Protein AF-A0A258GEA5-F1 (afdb_monomer_lite)

Radius of gyration: 23.04 Å; chains: 1; bounding box: 38×64×55 Å

Foldseek 3Di:
DVVCVVVVHQLLVVVVVCCVVVNLLPAEDDQCPPNDPPDDSVVSVVSLVSSCPPPDPVSSCNHHDDSCCVVVVPPDDPDPPPPPPPPDPDDDDDDDD

Secondary structure (DSSP, 8-state):
-HHHHHTT--HHHHHHHHHHHH-GGG------TTT--SS-HHHHHHHHHHHTTTS-HHHHHIIIIIHHHHHH-TTPPPP-------S-----PPPP-

Sequence (97 aa):
MERLVKAGVRAADLVRRMVDTFGEDRLVWGSDVGQSMLWSYPEKVEMAIAASELLTETETRKFLHDNAQRIYRFGGAPANRSSTTVPGQARQRPPAG

pLDDT: mean 84.3, std 16.79, range [46.28, 98.62]

Structure (mmCIF, N/CA/C/O backbone):
data_AF-A0A258GEA5-F1
#
_entry.id   AF-A0A258GEA5-F1
#
loop_
_atom_site.group_PDB
_atom_site.id
_atom_site.type_symbol
_atom_site.label_atom_id
_atom_site.label_alt_id
_atom_site.label_comp_id
_atom_site.label_asym_id
_atom_site.label_entity_id
_atom_site.label_seq_id
_atom_site.pdbx_PDB_ins_code
_atom_site.Cartn_x
_atom_site.Cartn_y
_atom_site.Cartn_z
_atom_site.occupancy
_atom_site.B_iso_or_equiv
_atom_site.auth_seq_id
_atom_site.auth_comp_id
_atom_site.auth_asym_id
_atom_site.auth_atom_id
_atom_site.pdbx_PDB_model_num
ATOM 1 N N . MET A 1 1 ? 3.001 -6.416 -8.823 1.00 78.31 1 MET A N 1
ATOM 2 C CA . MET A 1 1 ? 2.976 -5.253 -9.737 1.00 78.31 1 MET A CA 1
ATOM 3 C C . MET A 1 1 ? 3.122 -5.626 -11.208 1.00 78.31 1 MET A C 1
ATOM 5 O O . MET A 1 1 ? 2.253 -5.244 -11.973 1.00 78.31 1 MET A O 1
ATOM 9 N N . GLU A 1 2 ? 4.119 -6.418 -11.620 1.00 79.56 2 GLU A N 1
ATOM 10 C CA . GLU A 1 2 ? 4.333 -6.779 -13.043 1.00 79.56 2 GLU A CA 1
ATOM 11 C C . GLU A 1 2 ? 3.096 -7.323 -13.762 1.00 79.56 2 GLU A C 1
ATOM 13 O O . GLU A 1 2 ? 2.751 -6.852 -14.842 1.00 79.56 2 GLU A O 1
ATOM 18 N N . ARG A 1 3 ? 2.372 -8.259 -13.140 1.00 83.06 3 ARG A N 1
ATOM 19 C CA . ARG A 1 3 ? 1.136 -8.802 -13.723 1.00 83.06 3 ARG A CA 1
ATOM 20 C C . ARG A 1 3 ? 0.036 -7.750 -13.896 1.00 83.06 3 ARG A C 1
ATOM 22 O O . ARG A 1 3 ? -0.719 -7.842 -14.852 1.00 83.06 3 ARG A O 1
ATOM 29 N N . LEU A 1 4 ? -0.041 -6.763 -13.003 1.00 82.88 4 LEU A N 1
ATOM 30 C CA . LEU A 1 4 ? -1.043 -5.694 -13.075 1.00 82.88 4 LEU A CA 1
ATOM 31 C C . LEU A 1 4 ? -0.724 -4.735 -14.216 1.00 82.88 4 LEU A C 1
ATOM 33 O O . LEU A 1 4 ? -1.601 -4.446 -15.020 1.00 82.88 4 LEU A O 1
ATOM 37 N N . VAL A 1 5 ? 0.550 -4.349 -14.344 1.00 81.00 5 VAL A N 1
ATOM 38 C CA . VAL A 1 5 ? 1.034 -3.530 -15.464 1.00 81.00 5 VAL A CA 1
ATOM 39 C C . VAL A 1 5 ? 0.749 -4.229 -16.794 1.00 81.00 5 VAL A C 1
ATOM 41 O O . VAL A 1 5 ? 0.145 -3.630 -17.676 1.00 81.00 5 VAL A O 1
ATOM 44 N N . LYS A 1 6 ? 1.093 -5.521 -16.920 1.00 83.44 6 LYS A N 1
ATOM 45 C CA . LYS A 1 6 ? 0.807 -6.311 -18.133 1.00 83.44 6 LYS A CA 1
ATOM 46 C C . LYS A 1 6 ? -0.689 -6.423 -18.443 1.00 83.44 6 LYS A C 1
ATOM 48 O O . LYS A 1 6 ? -1.053 -6.498 -19.609 1.00 83.44 6 LYS A O 1
ATOM 53 N N . ALA A 1 7 ? -1.541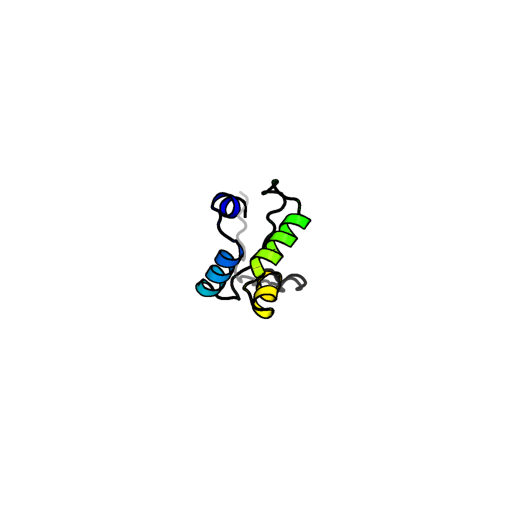 -6.445 -17.421 1.00 87.31 7 ALA A N 1
ATOM 54 C CA . ALA A 1 7 ? -2.992 -6.518 -17.573 1.00 87.31 7 ALA A CA 1
ATOM 55 C C . ALA A 1 7 ? -3.663 -5.145 -17.769 1.00 87.31 7 ALA A C 1
ATOM 57 O O . ALA A 1 7 ? -4.880 -5.096 -17.922 1.00 87.31 7 ALA A O 1
ATOM 58 N N . GLY A 1 8 ? -2.913 -4.035 -17.722 1.00 88.06 8 GLY A N 1
ATOM 59 C CA . GLY A 1 8 ? -3.485 -2.685 -17.757 1.00 88.06 8 GLY A CA 1
ATOM 60 C C . GLY A 1 8 ? -4.351 -2.351 -16.536 1.00 88.06 8 GLY A C 1
ATOM 61 O O . GLY A 1 8 ? -5.195 -1.464 -16.600 1.00 88.06 8 GLY A O 1
ATOM 62 N N . VAL A 1 9 ? -4.165 -3.068 -15.424 1.00 92.19 9 VAL A N 1
ATOM 63 C CA . VAL A 1 9 ? -4.919 -2.867 -14.183 1.00 92.19 9 VAL A CA 1
ATOM 64 C C . VAL A 1 9 ? -4.153 -1.905 -13.287 1.00 92.19 9 VAL A C 1
ATOM 66 O O . VAL A 1 9 ? -2.985 -2.139 -12.963 1.00 92.19 9 VAL A O 1
ATOM 69 N N . ARG A 1 10 ? -4.814 -0.835 -12.837 1.00 94.69 10 ARG A N 1
ATOM 70 C CA . ARG A 1 10 ? -4.228 0.089 -11.862 1.00 94.69 10 ARG A CA 1
ATOM 71 C C . ARG A 1 10 ? -4.094 -0.604 -10.514 1.00 94.69 10 ARG A C 1
ATOM 73 O O . ARG A 1 10 ? -5.035 -1.210 -10.004 1.00 94.69 10 ARG A O 1
ATOM 80 N N . ALA A 1 11 ? -2.920 -0.480 -9.908 1.00 95.88 11 ALA A N 1
ATOM 81 C CA . ALA A 1 11 ? -2.678 -1.054 -8.590 1.00 95.88 11 ALA A CA 1
ATOM 82 C C . ALA A 1 11 ? -3.556 -0.419 -7.506 1.00 95.88 11 ALA A C 1
ATOM 84 O O . ALA A 1 11 ? -4.003 -1.133 -6.615 1.00 95.88 11 ALA A O 1
ATOM 85 N N . ALA A 1 12 ? -3.852 0.877 -7.627 1.00 97.19 12 ALA A N 1
ATOM 86 C CA . ALA A 1 12 ? -4.730 1.590 -6.708 1.00 97.19 12 ALA A CA 1
ATOM 87 C C . ALA A 1 12 ? -6.134 0.977 -6.626 1.00 97.19 12 ALA A C 1
ATOM 89 O O . ALA A 1 12 ? -6.638 0.735 -5.530 1.00 97.19 12 ALA A O 1
ATOM 90 N N . ASP A 1 13 ? -6.724 0.636 -7.775 1.00 97.62 13 ASP A N 1
ATOM 91 C CA . ASP A 1 13 ? -8.050 0.013 -7.835 1.00 97.62 13 ASP A CA 1
ATOM 92 C C . ASP A 1 13 ? -8.043 -1.364 -7.147 1.00 97.62 13 ASP A C 1
ATOM 94 O O . ASP A 1 13 ? -8.965 -1.713 -6.405 1.00 97.62 13 ASP A O 1
ATOM 98 N N . LEU A 1 14 ? -6.965 -2.137 -7.329 1.00 96.81 14 LEU A N 1
ATOM 99 C CA . LEU A 1 14 ? -6.804 -3.423 -6.652 1.00 96.81 14 LEU A CA 1
ATOM 100 C C . LEU A 1 14 ? -6.638 -3.255 -5.138 1.00 96.81 14 LEU A C 1
ATOM 102 O O . LEU A 1 14 ? -7.295 -3.962 -4.377 1.00 96.81 14 LEU A O 1
ATOM 106 N N . VAL A 1 15 ? -5.766 -2.349 -4.692 1.00 97.94 15 VAL A N 1
ATOM 107 C CA . VAL A 1 15 ? -5.508 -2.123 -3.263 1.00 97.94 15 VAL A CA 1
ATOM 108 C C . VAL A 1 15 ? -6.777 -1.642 -2.563 1.00 97.94 15 VAL A C 1
ATOM 110 O O . VAL A 1 15 ? -7.132 -2.204 -1.527 1.00 97.94 15 VAL A O 1
ATOM 113 N N . ARG A 1 16 ? -7.521 -0.701 -3.159 1.00 98.31 16 ARG A N 1
ATOM 114 C CA . ARG A 1 16 ? -8.833 -0.267 -2.657 1.00 98.31 16 ARG A CA 1
ATOM 115 C C . ARG A 1 16 ? -9.779 -1.453 -2.488 1.00 98.31 16 ARG A C 1
ATOM 117 O O . ARG A 1 16 ? -10.285 -1.690 -1.393 1.00 98.31 16 ARG A O 1
ATOM 124 N N . ARG A 1 17 ? -9.929 -2.273 -3.535 1.00 98.12 17 ARG A N 1
ATOM 125 C CA . ARG A 1 17 ? -10.768 -3.479 -3.492 1.00 98.12 17 ARG A CA 1
ATOM 126 C C . ARG A 1 17 ? -10.323 -4.459 -2.406 1.00 98.12 17 ARG A C 1
ATOM 128 O O . ARG A 1 17 ? -11.172 -5.094 -1.778 1.00 98.12 17 ARG A O 1
ATOM 135 N N . MET A 1 18 ? -9.019 -4.618 -2.188 1.00 98.25 18 MET A N 1
ATOM 136 C CA . MET A 1 18 ? -8.488 -5.484 -1.136 1.00 98.25 18 MET A CA 1
ATOM 137 C C . MET A 1 18 ? -8.831 -4.950 0.255 1.00 98.25 18 MET A C 1
ATOM 139 O O . MET A 1 18 ? -9.266 -5.739 1.091 1.00 98.25 18 MET A O 1
ATOM 143 N N . VAL A 1 19 ? -8.703 -3.643 0.496 1.00 98.31 19 VAL A N 1
ATOM 144 C CA . VAL A 1 19 ? -9.121 -3.042 1.771 1.00 98.31 19 VAL A CA 1
ATOM 145 C C . VAL A 1 19 ? -10.619 -3.244 1.995 1.00 98.31 19 VAL A C 1
ATOM 147 O O . VAL A 1 19 ? -11.007 -3.710 3.062 1.00 98.31 19 VAL A O 1
ATOM 150 N N . ASP A 1 20 ? -11.449 -3.033 0.974 1.00 98.38 20 ASP A N 1
ATOM 151 C CA . ASP A 1 20 ? -12.904 -3.222 1.080 1.00 98.38 20 ASP A CA 1
ATOM 152 C C . ASP A 1 20 ? -13.299 -4.693 1.318 1.00 98.38 20 ASP A C 1
ATOM 154 O O . ASP A 1 20 ? -14.375 -4.983 1.834 1.00 98.38 20 ASP A O 1
ATOM 158 N N . THR A 1 21 ? -12.443 -5.644 0.928 1.00 98.38 21 THR A N 1
ATOM 159 C CA . THR A 1 21 ? -12.700 -7.087 1.091 1.00 98.38 21 THR A CA 1
ATOM 160 C C . THR A 1 21 ? -12.204 -7.623 2.426 1.00 98.38 21 THR A C 1
ATOM 162 O O . THR A 1 21 ? -12.902 -8.384 3.093 1.00 98.38 21 THR A O 1
ATOM 165 N N . PHE A 1 22 ? -10.961 -7.302 2.777 1.00 98.12 22 PHE A N 1
ATOM 166 C CA . PHE A 1 22 ? -10.260 -7.905 3.910 1.00 98.12 22 PHE A CA 1
ATOM 167 C C . PHE A 1 22 ? -10.291 -7.021 5.159 1.00 98.12 22 PHE A C 1
ATOM 169 O O . PHE A 1 22 ? -10.055 -7.515 6.263 1.00 98.12 22 PHE A O 1
ATOM 176 N N . GLY A 1 23 ? -10.597 -5.736 4.996 1.00 98.00 23 GLY A N 1
ATOM 177 C CA . GLY A 1 23 ? -10.467 -4.716 6.023 1.00 98.00 23 GLY A CA 1
ATOM 178 C C . GLY A 1 23 ? -9.055 -4.135 6.086 1.00 98.00 23 GLY A C 1
ATOM 179 O O . GLY A 1 23 ? -8.052 -4.818 5.860 1.00 98.00 23 GLY A O 1
ATOM 180 N N . GLU A 1 24 ? -8.981 -2.858 6.448 1.00 98.06 24 GLU A N 1
ATOM 181 C CA . GLU A 1 24 ? -7.748 -2.062 6.521 1.00 98.06 24 GLU A CA 1
ATOM 182 C C . GLU A 1 24 ? -6.682 -2.624 7.472 1.00 98.06 24 GLU A C 1
ATOM 184 O O . GLU A 1 24 ? -5.492 -2.409 7.263 1.00 98.06 24 GLU A O 1
ATOM 189 N N . ASP A 1 25 ? -7.070 -3.412 8.477 1.00 98.25 25 ASP A N 1
ATOM 190 C CA . ASP A 1 25 ? -6.156 -4.005 9.463 1.00 98.25 25 ASP A CA 1
ATOM 191 C C . ASP A 1 25 ? -5.463 -5.295 8.981 1.00 98.25 25 ASP A C 1
ATOM 193 O O . ASP A 1 25 ? -4.782 -5.976 9.757 1.00 98.25 25 ASP A O 1
ATOM 197 N N . ARG A 1 26 ? -5.671 -5.703 7.724 1.00 97.75 26 ARG A N 1
ATOM 198 C CA . ARG A 1 26 ? -5.193 -7.003 7.214 1.00 97.75 26 ARG A CA 1
ATOM 199 C C . ARG A 1 26 ? -4.248 -6.916 6.028 1.00 97.75 26 ARG A C 1
ATOM 201 O O . ARG A 1 26 ? -3.812 -7.954 5.535 1.00 97.75 26 ARG A O 1
ATOM 208 N N . LEU A 1 27 ? -3.920 -5.712 5.573 1.00 97.94 27 LEU A N 1
ATOM 209 C CA . LEU A 1 27 ? -3.012 -5.515 4.451 1.00 97.94 27 LEU A CA 1
ATOM 210 C C . LEU A 1 27 ? -1.655 -5.016 4.942 1.00 97.94 27 LEU A C 1
ATOM 212 O O . LEU A 1 27 ? -1.575 -4.150 5.811 1.00 97.94 27 LEU A O 1
ATOM 216 N N . VAL A 1 28 ? -0.593 -5.550 4.343 1.00 97.69 28 VAL A N 1
ATOM 217 C CA . VAL A 1 28 ? 0.791 -5.119 4.550 1.00 97.69 28 VAL A CA 1
ATOM 218 C C . VAL A 1 28 ? 1.465 -5.040 3.190 1.00 97.69 28 VAL A C 1
ATOM 220 O O . VAL A 1 28 ? 1.383 -5.987 2.404 1.00 97.69 28 VAL A O 1
ATOM 223 N N . TRP A 1 29 ? 2.142 -3.930 2.912 1.00 96.75 29 TRP A N 1
ATOM 224 C CA . TRP A 1 29 ? 3.025 -3.844 1.759 1.00 96.75 29 TRP A CA 1
ATOM 225 C C . TRP A 1 29 ? 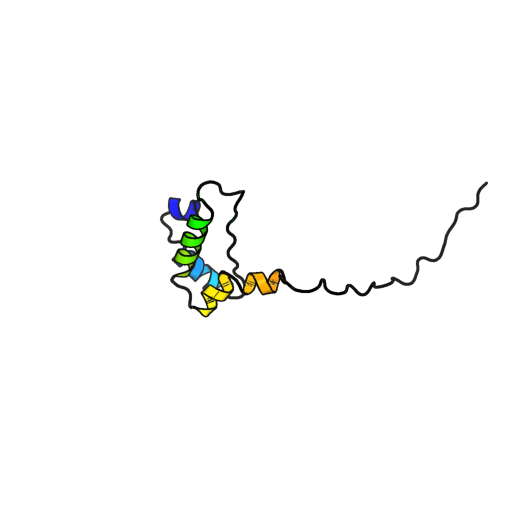4.368 -4.533 2.033 1.00 96.75 29 TRP A C 1
ATOM 227 O O . TRP A 1 29 ? 4.963 -4.383 3.099 1.00 96.75 29 TRP A O 1
ATOM 237 N N . GLY A 1 30 ? 4.867 -5.266 1.039 1.00 93.38 30 GLY A N 1
ATOM 238 C CA . GLY A 1 30 ? 6.206 -5.842 1.034 1.00 93.38 30 GLY A CA 1
ATOM 239 C C . GLY A 1 30 ? 6.859 -5.621 -0.324 1.00 93.38 30 GLY A C 1
ATOM 240 O O . GLY A 1 30 ? 6.239 -5.846 -1.362 1.00 93.38 30 GLY A O 1
ATOM 241 N N . SER A 1 31 ? 8.116 -5.180 -0.318 1.00 89.44 31 SER A N 1
ATOM 242 C CA . SER A 1 31 ? 8.846 -4.812 -1.536 1.00 89.44 31 SER A CA 1
ATOM 243 C C . SER A 1 31 ? 9.307 -6.005 -2.373 1.00 89.44 31 SER A C 1
ATOM 245 O O . SER A 1 31 ? 9.649 -5.830 -3.542 1.00 89.44 31 SER A O 1
ATOM 247 N N . ASP A 1 32 ? 9.365 -7.202 -1.783 1.00 85.25 32 ASP A N 1
ATOM 248 C CA . ASP A 1 32 ? 9.836 -8.418 -2.455 1.00 85.25 32 ASP A CA 1
ATOM 249 C C . ASP A 1 32 ? 11.223 -8.227 -3.128 1.00 85.25 32 ASP A C 1
ATOM 251 O O . ASP A 1 32 ? 11.522 -8.722 -4.219 1.00 85.25 32 ASP A O 1
ATOM 255 N N . VAL A 1 33 ? 12.086 -7.409 -2.511 1.00 80.25 33 VAL A N 1
ATOM 256 C CA . VAL A 1 33 ? 13.474 -7.209 -2.957 1.00 80.25 33 VAL A CA 1
ATOM 257 C C . VAL A 1 33 ? 14.240 -8.526 -2.856 1.00 80.25 33 VAL A C 1
ATOM 259 O O . VAL A 1 33 ? 14.154 -9.226 -1.852 1.00 80.25 33 VAL A O 1
ATOM 262 N N . GLY A 1 34 ? 14.999 -8.853 -3.904 1.00 74.62 34 GLY A N 1
ATOM 263 C CA . GLY A 1 34 ? 15.750 -10.107 -4.013 1.00 74.62 34 GLY A CA 1
ATOM 264 C C . GLY A 1 34 ? 14.977 -11.257 -4.667 1.00 74.62 34 GLY A C 1
ATOM 265 O O . GLY A 1 34 ? 15.579 -12.286 -4.961 1.00 74.62 34 GLY A O 1
ATOM 266 N N . GLN A 1 35 ? 13.677 -11.094 -4.934 1.00 74.25 35 GLN A N 1
ATOM 267 C CA . GLN A 1 35 ? 12.873 -12.034 -5.731 1.00 74.25 35 GLN A CA 1
ATOM 268 C C . GLN A 1 35 ? 12.350 -11.379 -7.013 1.00 74.25 35 GLN A C 1
ATOM 270 O O . GLN A 1 35 ? 12.451 -11.962 -8.091 1.00 74.25 35 GLN A O 1
ATOM 275 N N . SER A 1 36 ? 11.880 -10.131 -6.939 1.00 70.62 36 SER A N 1
ATOM 276 C CA . SER A 1 36 ? 11.541 -9.338 -8.125 1.00 70.62 36 SER A CA 1
ATOM 277 C C . SER A 1 36 ? 12.676 -8.374 -8.485 1.00 70.62 36 SER A C 1
ATOM 279 O O . SER A 1 36 ? 12.948 -7.419 -7.755 1.00 70.62 36 SER A O 1
ATOM 281 N N . MET A 1 37 ? 13.324 -8.629 -9.628 1.00 75.31 37 MET A N 1
ATOM 282 C CA . MET A 1 37 ? 14.514 -7.904 -10.112 1.00 75.31 37 MET A CA 1
ATOM 283 C C . MET A 1 37 ? 14.204 -6.846 -11.185 1.00 75.31 37 MET A C 1
ATOM 285 O O . MET A 1 37 ? 15.117 -6.206 -11.691 1.00 75.31 37 MET A O 1
ATOM 289 N N . LEU A 1 38 ? 12.928 -6.673 -11.553 1.00 81.69 38 LEU A N 1
ATOM 290 C CA . LEU A 1 38 ? 12.522 -5.771 -12.638 1.00 81.69 38 LEU A CA 1
ATOM 291 C C . LEU A 1 38 ? 12.615 -4.283 -12.262 1.00 81.69 38 LEU A C 1
ATOM 293 O O . LEU A 1 38 ? 12.800 -3.451 -13.141 1.00 81.69 38 LEU A O 1
ATOM 297 N N . TRP A 1 39 ? 12.496 -3.964 -10.972 1.00 86.12 39 TRP A N 1
ATOM 298 C CA . TRP A 1 39 ? 12.557 -2.598 -10.450 1.00 86.12 39 TRP A CA 1
ATOM 299 C C . TRP A 1 39 ? 13.488 -2.521 -9.249 1.00 86.12 39 TRP A C 1
ATOM 301 O O . TRP A 1 39 ? 13.531 -3.439 -8.420 1.00 86.12 39 TRP A O 1
ATOM 311 N N . SER A 1 40 ? 14.187 -1.398 -9.134 1.00 90.88 40 SER A N 1
ATOM 312 C CA . SER A 1 40 ? 14.964 -1.025 -7.959 1.00 90.88 40 SER A CA 1
ATOM 313 C C . SER A 1 40 ? 14.060 -0.800 -6.743 1.00 90.88 40 SER A C 1
ATOM 315 O O . SER A 1 40 ? 12.851 -0.596 -6.856 1.00 90.88 40 SER A O 1
ATOM 317 N N . TYR A 1 41 ? 14.637 -0.837 -5.541 1.00 91.06 41 TYR A N 1
ATOM 318 C CA . TYR A 1 41 ? 13.860 -0.596 -4.325 1.00 91.06 41 TYR A CA 1
ATOM 319 C C . TYR A 1 41 ? 13.173 0.786 -4.295 1.00 91.06 41 TYR A C 1
ATOM 321 O O . TYR A 1 41 ? 11.983 0.808 -3.982 1.00 91.06 41 TYR A O 1
ATOM 329 N N . PRO A 1 42 ? 13.834 1.908 -4.659 1.00 94.19 42 PRO A N 1
ATOM 330 C CA . PRO A 1 42 ? 13.171 3.212 -4.731 1.00 94.19 42 PRO A CA 1
ATOM 331 C C . PRO A 1 42 ? 11.952 3.224 -5.661 1.00 94.19 42 PRO A C 1
ATOM 333 O O . PRO A 1 42 ? 10.881 3.656 -5.246 1.00 94.19 42 PRO A O 1
ATOM 336 N N . GLU A 1 43 ? 12.065 2.649 -6.861 1.00 93.25 43 GLU A N 1
ATOM 337 C CA . GLU A 1 43 ? 10.935 2.547 -7.798 1.00 93.25 43 GLU A CA 1
ATOM 338 C C . GLU A 1 43 ? 9.777 1.743 -7.191 1.00 93.25 43 GLU A C 1
ATOM 340 O O . GLU A 1 43 ? 8.613 2.121 -7.303 1.00 93.25 43 GLU A O 1
ATOM 345 N N . LYS A 1 44 ? 10.072 0.652 -6.472 1.00 93.25 44 LYS A N 1
ATOM 346 C CA . LYS A 1 44 ? 9.028 -0.122 -5.783 1.00 93.25 44 LYS A CA 1
ATOM 347 C C . LYS A 1 44 ? 8.337 0.673 -4.678 1.00 93.25 44 LYS A C 1
ATOM 349 O O . LYS A 1 44 ? 7.142 0.468 -4.470 1.00 93.25 44 LYS A O 1
ATOM 354 N N . VAL A 1 45 ? 9.061 1.542 -3.970 1.00 95.31 45 VAL A N 1
ATOM 355 C CA . VAL A 1 45 ? 8.480 2.436 -2.957 1.00 95.31 45 VAL A CA 1
ATOM 356 C C . VAL A 1 45 ? 7.536 3.436 -3.619 1.00 95.31 45 VAL A C 1
ATOM 358 O O . VAL A 1 45 ? 6.401 3.578 -3.173 1.00 95.31 45 VAL A O 1
ATOM 361 N N . GLU A 1 46 ? 7.944 4.061 -4.723 1.00 95.69 46 GLU A N 1
ATOM 362 C CA . GLU A 1 46 ? 7.079 4.971 -5.486 1.00 95.69 46 GLU A CA 1
ATOM 363 C C . GLU A 1 46 ? 5.814 4.262 -5.987 1.00 95.69 46 GLU A C 1
ATOM 365 O O . GLU A 1 46 ? 4.703 4.768 -5.831 1.00 95.69 46 GLU A O 1
ATOM 370 N N . MET A 1 47 ? 5.955 3.039 -6.505 1.00 94.69 47 MET A N 1
ATOM 371 C CA . MET A 1 47 ? 4.822 2.215 -6.932 1.00 94.69 47 MET A CA 1
ATOM 372 C C . MET A 1 47 ? 3.885 1.856 -5.771 1.00 94.69 47 MET A C 1
ATOM 374 O O . MET A 1 47 ? 2.676 1.758 -5.977 1.00 94.69 47 MET A O 1
ATOM 378 N N . ALA A 1 48 ? 4.418 1.646 -4.565 1.00 96.31 48 ALA A N 1
ATOM 379 C CA . ALA A 1 48 ? 3.624 1.375 -3.370 1.00 96.31 48 ALA A CA 1
ATOM 380 C C . ALA A 1 48 ? 2.804 2.597 -2.946 1.00 96.31 48 ALA A C 1
ATOM 382 O O . ALA A 1 48 ? 1.617 2.459 -2.659 1.00 96.31 48 ALA A O 1
ATOM 383 N N . ILE A 1 49 ? 3.428 3.779 -2.967 1.00 97.44 49 ILE A N 1
ATOM 384 C CA . ILE A 1 49 ? 2.777 5.060 -2.666 1.00 97.44 49 ILE A CA 1
ATOM 385 C C . ILE A 1 49 ? 1.677 5.347 -3.694 1.00 97.44 49 ILE A C 1
ATOM 387 O O . ILE A 1 49 ? 0.553 5.679 -3.325 1.00 97.44 49 ILE A O 1
ATOM 391 N N . ALA A 1 50 ? 1.959 5.152 -4.984 1.00 97.12 50 ALA A N 1
ATOM 392 C CA . ALA A 1 50 ? 0.956 5.309 -6.036 1.00 97.12 50 ALA A CA 1
ATOM 393 C C . ALA A 1 50 ? -0.208 4.314 -5.873 1.00 97.12 50 ALA A C 1
ATOM 395 O O . ALA A 1 50 ? -1.369 4.659 -6.075 1.00 97.12 50 ALA A O 1
ATOM 396 N N . ALA A 1 51 ? 0.074 3.077 -5.453 1.00 97.62 51 ALA A N 1
ATOM 397 C CA . ALA A 1 51 ? -0.960 2.078 -5.200 1.00 97.62 51 ALA A CA 1
ATOM 398 C C . ALA A 1 51 ? -1.856 2.407 -3.989 1.00 97.62 51 ALA A C 1
ATOM 400 O O . ALA A 1 51 ? -2.927 1.820 -3.869 1.00 97.62 51 ALA A O 1
ATOM 401 N N . SER A 1 52 ? -1.461 3.328 -3.103 1.00 98.19 52 SER A N 1
ATOM 402 C CA . SER A 1 52 ? -2.289 3.770 -1.975 1.00 98.19 52 SER A CA 1
ATOM 403 C C . SER A 1 52 ? -3.098 5.043 -2.247 1.00 98.19 52 SER A C 1
ATOM 405 O O . SER A 1 52 ? -3.767 5.515 -1.339 1.00 98.19 52 SER A O 1
ATOM 407 N N . GLU A 1 53 ? -3.094 5.603 -3.462 1.00 98.06 53 GLU A N 1
ATOM 408 C CA . GLU A 1 53 ? -3.725 6.911 -3.746 1.00 98.06 53 GLU A CA 1
ATOM 409 C C . GLU A 1 53 ? -5.241 6.984 -3.454 1.00 98.06 53 GLU A C 1
ATOM 411 O O . GLU A 1 53 ? -5.773 8.067 -3.229 1.00 98.06 53 GLU A O 1
ATOM 416 N N . LEU A 1 54 ? -5.942 5.842 -3.452 1.00 98.44 54 LEU A N 1
ATOM 417 C CA . LEU A 1 54 ? -7.381 5.742 -3.150 1.00 98.44 54 LEU A CA 1
ATOM 418 C C . LEU A 1 54 ? -7.676 5.370 -1.686 1.00 98.44 54 LEU A C 1
ATOM 420 O O . LEU A 1 54 ? -8.831 5.132 -1.317 1.00 98.44 54 LEU A O 1
ATOM 424 N N . LEU A 1 55 ? -6.640 5.246 -0.861 1.00 98.50 55 LEU A N 1
ATOM 425 C CA . LEU A 1 55 ? -6.771 4.996 0.565 1.00 98.50 55 LEU A CA 1
ATOM 426 C C . LEU A 1 55 ? -6.831 6.323 1.324 1.00 98.50 55 LEU A C 1
ATOM 428 O O . LEU A 1 55 ? -6.219 7.318 0.941 1.00 98.50 55 LEU A O 1
ATOM 432 N N . THR A 1 56 ? -7.539 6.329 2.447 1.00 98.62 56 THR A N 1
ATOM 433 C CA . THR A 1 56 ? -7.426 7.408 3.431 1.00 98.62 56 THR A CA 1
ATOM 434 C C . THR A 1 56 ? -6.017 7.444 4.030 1.00 98.62 56 THR A C 1
ATOM 436 O O . THR A 1 56 ? -5.235 6.494 3.918 1.00 98.62 56 THR A O 1
ATOM 439 N N . GLU A 1 57 ? -5.682 8.529 4.727 1.00 98.38 57 GLU A N 1
ATOM 440 C CA . GLU A 1 57 ? -4.392 8.641 5.413 1.00 98.38 57 GLU A CA 1
ATOM 441 C C . GLU A 1 57 ? -4.200 7.527 6.461 1.00 98.38 57 GLU A C 1
ATOM 443 O O . GLU A 1 57 ? -3.120 6.941 6.572 1.00 98.38 57 GLU A O 1
ATOM 448 N N . THR A 1 58 ? -5.262 7.186 7.198 1.00 98.50 58 THR A N 1
ATOM 449 C CA . THR A 1 58 ? -5.249 6.106 8.194 1.00 98.50 58 THR A CA 1
ATOM 450 C C . THR A 1 58 ? -5.018 4.745 7.544 1.00 98.50 58 THR A C 1
ATOM 452 O O . THR A 1 58 ? -4.144 3.998 7.984 1.00 98.50 58 THR A O 1
ATOM 455 N N . GLU A 1 59 ? -5.749 4.429 6.476 1.00 98.62 59 GLU A N 1
ATOM 456 C CA . GLU A 1 59 ? -5.581 3.176 5.731 1.00 98.62 59 GLU A CA 1
ATOM 457 C C . GLU A 1 59 ? -4.179 3.066 5.119 1.00 98.62 59 GLU A C 1
ATOM 459 O O . GLU A 1 59 ? -3.545 2.015 5.208 1.00 98.62 59 GLU A O 1
ATOM 464 N N . THR A 1 60 ? -3.658 4.163 4.561 1.00 98.62 60 THR A N 1
ATOM 465 C CA . THR A 1 60 ? -2.303 4.226 3.993 1.00 98.62 60 THR A CA 1
ATOM 466 C C . THR A 1 60 ? -1.248 3.924 5.053 1.00 98.62 60 THR A C 1
ATOM 468 O O . THR A 1 60 ? -0.371 3.085 4.840 1.00 98.62 60 THR A O 1
ATOM 471 N N . ARG A 1 61 ? -1.354 4.550 6.231 1.00 98.38 61 ARG A N 1
ATOM 472 C CA . ARG A 1 61 ? -0.436 4.323 7.356 1.00 98.38 61 ARG A CA 1
ATOM 473 C C . ARG A 1 61 ? -0.474 2.875 7.843 1.00 98.38 61 ARG A C 1
ATOM 475 O O . ARG A 1 61 ? 0.576 2.273 8.073 1.00 98.38 61 ARG A O 1
ATOM 482 N N . LYS A 1 62 ? -1.670 2.285 7.930 1.00 98.50 62 LYS A N 1
ATOM 483 C CA . LYS A 1 62 ? -1.849 0.870 8.280 1.00 98.50 62 LYS A CA 1
ATOM 484 C C . LYS A 1 62 ? -1.212 -0.062 7.255 1.00 98.50 62 LYS A C 1
ATOM 486 O O . LYS A 1 62 ? -0.464 -0.960 7.641 1.00 98.50 62 LYS A O 1
ATOM 491 N N . PHE A 1 63 ? -1.473 0.176 5.971 1.00 98.44 63 PHE A N 1
ATOM 492 C CA . PHE A 1 63 ? -0.974 -0.632 4.861 1.00 98.44 63 PHE A CA 1
ATOM 493 C C . PHE A 1 63 ? 0.555 -0.595 4.732 1.00 98.44 63 PHE A C 1
ATOM 495 O O . PHE A 1 63 ? 1.183 -1.639 4.533 1.00 98.44 63 PHE A O 1
ATOM 502 N N . LEU A 1 64 ? 1.156 0.589 4.863 1.00 97.81 64 LEU A N 1
ATOM 503 C CA . LEU A 1 64 ? 2.595 0.790 4.674 1.00 97.81 64 LEU A CA 1
ATOM 504 C C . LEU A 1 64 ? 3.421 0.557 5.947 1.00 97.81 64 LEU A C 1
ATOM 506 O O . LEU A 1 64 ? 4.635 0.386 5.846 1.00 97.81 64 LEU A O 1
ATOM 510 N N . HIS A 1 65 ? 2.803 0.549 7.134 1.00 97.00 65 HIS A N 1
ATOM 511 C CA . HIS A 1 65 ? 3.544 0.465 8.394 1.00 97.00 65 HIS A CA 1
ATOM 512 C C . HIS A 1 65 ? 2.800 -0.256 9.532 1.00 97.00 65 HIS A C 1
ATOM 514 O O . HIS A 1 65 ? 3.250 -1.320 9.968 1.00 97.00 65 HIS A O 1
ATOM 520 N N . ASP A 1 66 ? 1.691 0.293 10.046 1.00 97.69 66 ASP A N 1
ATOM 521 C CA . ASP A 1 66 ? 1.196 -0.076 11.389 1.00 97.69 66 ASP A CA 1
ATOM 522 C C . ASP A 1 66 ? 0.791 -1.553 11.492 1.00 97.69 66 ASP A C 1
ATOM 524 O O . ASP A 1 66 ? 1.027 -2.204 12.513 1.00 97.69 66 ASP A O 1
ATOM 528 N N . ASN A 1 67 ? 0.236 -2.127 10.420 1.00 97.88 67 ASN A N 1
ATOM 529 C CA . ASN A 1 67 ? -0.109 -3.546 10.405 1.00 97.88 67 ASN A CA 1
ATOM 530 C C . ASN A 1 67 ? 1.133 -4.436 10.496 1.00 97.88 67 ASN A C 1
ATOM 532 O O . ASN A 1 67 ? 1.130 -5.407 11.253 1.00 97.88 67 ASN A O 1
ATOM 536 N N . ALA A 1 68 ? 2.206 -4.098 9.778 1.00 96.44 68 ALA A N 1
ATOM 537 C CA . ALA A 1 68 ? 3.463 -4.836 9.849 1.00 96.44 68 ALA A CA 1
ATOM 538 C C . ALA A 1 68 ? 4.075 -4.732 11.250 1.00 96.44 68 ALA A C 1
ATOM 540 O O . ALA A 1 68 ? 4.464 -5.746 11.830 1.00 96.44 68 ALA A O 1
ATOM 541 N N . GLN A 1 69 ? 4.100 -3.527 11.826 1.00 95.31 69 GLN A N 1
ATOM 542 C CA . GLN A 1 69 ? 4.595 -3.299 13.183 1.00 95.31 69 GLN A CA 1
ATOM 543 C C . GLN A 1 69 ? 3.819 -4.132 14.213 1.00 95.31 69 GLN A C 1
ATOM 545 O O . GLN A 1 69 ? 4.434 -4.816 15.033 1.00 95.31 69 GLN A O 1
ATOM 550 N N . ARG A 1 70 ? 2.486 -4.157 14.127 1.00 94.50 70 ARG A N 1
ATOM 551 C CA . ARG A 1 70 ? 1.624 -4.941 15.022 1.00 94.50 70 ARG A CA 1
ATOM 552 C C . ARG A 1 70 ? 1.823 -6.452 14.872 1.00 94.50 70 ARG A C 1
ATOM 554 O O . ARG A 1 70 ? 1.840 -7.163 15.877 1.00 94.50 70 ARG A O 1
ATOM 561 N N . ILE A 1 71 ? 1.944 -6.948 13.638 1.00 94.06 71 ILE A N 1
ATOM 562 C CA . ILE A 1 71 ? 2.067 -8.385 13.335 1.00 94.06 71 ILE A CA 1
ATOM 563 C C . ILE A 1 71 ? 3.455 -8.906 13.712 1.00 94.06 71 ILE A C 1
ATOM 565 O O . ILE A 1 71 ? 3.567 -9.911 14.414 1.00 94.06 71 ILE A O 1
ATOM 569 N N . TYR A 1 72 ? 4.508 -8.219 13.272 1.00 92.81 72 TYR A N 1
ATOM 570 C CA . TYR A 1 72 ? 5.890 -8.669 13.446 1.00 92.81 72 TYR A CA 1
ATOM 571 C C . TYR A 1 72 ? 6.521 -8.206 14.759 1.00 92.81 72 TYR A C 1
ATOM 573 O O . TYR A 1 72 ? 7.567 -8.722 15.143 1.00 92.81 72 TYR A O 1
ATOM 581 N N . ARG A 1 73 ? 5.878 -7.271 15.472 1.00 89.38 73 ARG A N 1
ATOM 582 C CA . ARG A 1 73 ? 6.328 -6.742 16.770 1.00 89.38 73 ARG A CA 1
ATOM 583 C C . ARG A 1 73 ? 7.761 -6.207 16.721 1.00 89.38 73 ARG A C 1
ATOM 585 O O . ARG A 1 73 ? 8.560 -6.461 17.624 1.00 89.38 73 ARG A O 1
ATOM 592 N N . PHE A 1 74 ? 8.089 -5.463 15.665 1.00 77.62 74 PHE A N 1
ATOM 593 C CA . PHE A 1 74 ? 9.391 -4.809 15.550 1.00 77.62 74 PHE A CA 1
ATOM 594 C C . PHE A 1 74 ? 9.651 -3.921 16.779 1.00 77.62 74 PHE A C 1
ATOM 596 O O . PHE A 1 74 ? 8.809 -3.103 17.147 1.00 77.62 74 PHE A O 1
ATOM 603 N N . GLY A 1 75 ? 10.803 -4.112 17.430 1.00 67.25 75 GLY A N 1
ATOM 604 C CA . GLY A 1 75 ? 11.214 -3.329 18.603 1.00 67.25 75 GLY A CA 1
ATOM 605 C C . GLY A 1 75 ? 10.656 -3.795 19.956 1.00 67.25 75 GLY A C 1
ATOM 606 O O . GLY A 1 75 ? 10.950 -3.168 20.969 1.00 67.25 75 GLY A O 1
ATOM 607 N N . GLY A 1 76 ? 9.887 -4.888 20.013 1.00 63.16 76 GLY A N 1
ATOM 608 C CA . GLY A 1 76 ? 9.495 -5.509 21.281 1.00 63.16 76 GLY A CA 1
ATOM 609 C C . GLY A 1 76 ? 10.594 -6.415 21.842 1.00 63.16 76 GLY A C 1
ATOM 610 O O . GLY A 1 76 ? 11.194 -7.191 21.098 1.00 63.16 76 GLY A O 1
ATOM 611 N N . ALA A 1 77 ? 10.835 -6.369 23.158 1.00 60.75 77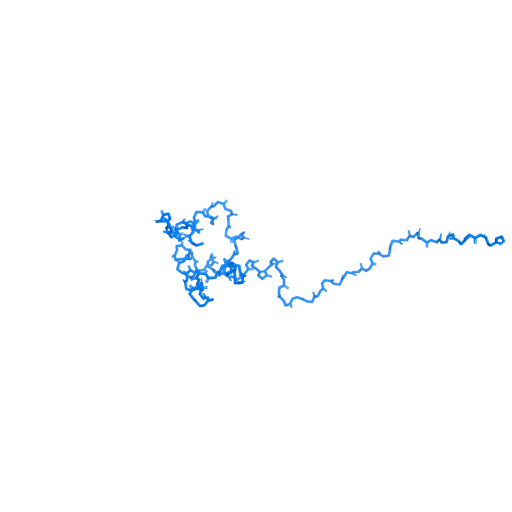 ALA A N 1
ATOM 612 C CA . ALA A 1 77 ? 11.619 -7.406 23.830 1.00 60.75 77 ALA A CA 1
ATOM 613 C C . ALA A 1 77 ? 10.992 -8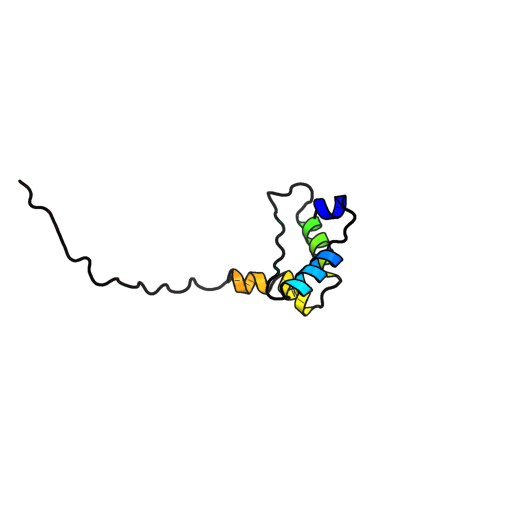.783 23.527 1.00 60.75 77 ALA A C 1
ATOM 615 O O . ALA A 1 77 ? 9.757 -8.882 23.500 1.00 60.75 77 ALA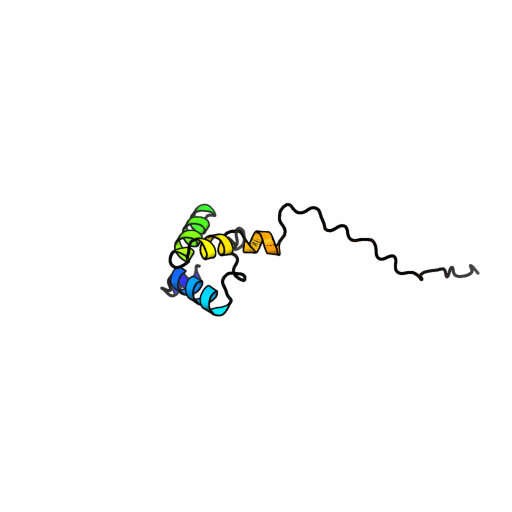 A O 1
ATOM 616 N N . PRO A 1 78 ? 11.790 -9.844 23.283 1.00 62.03 78 PRO A N 1
ATOM 617 C CA . PRO A 1 78 ? 11.234 -11.174 23.086 1.00 62.03 78 PRO A CA 1
ATOM 618 C C . PRO A 1 78 ? 10.320 -11.478 24.268 1.00 62.03 78 PRO A C 1
ATOM 620 O O . PRO A 1 78 ? 10.719 -11.294 25.419 1.00 62.03 78 PRO A O 1
ATOM 623 N N . ALA A 1 79 ? 9.079 -11.885 23.979 1.00 63.31 79 ALA A N 1
ATOM 624 C CA . ALA A 1 79 ? 8.143 -12.286 25.018 1.00 63.31 79 ALA A CA 1
ATOM 625 C C . ALA A 1 79 ? 8.879 -13.281 25.916 1.00 63.31 79 ALA A C 1
ATOM 627 O O . ALA A 1 79 ? 9.356 -14.303 25.412 1.00 63.31 79 ALA A O 1
ATOM 628 N N . ASN A 1 80 ? 9.038 -12.934 27.198 1.00 61.94 80 ASN A N 1
ATOM 629 C CA . ASN A 1 80 ? 9.661 -13.800 28.183 1.00 61.94 80 ASN A CA 1
ATOM 630 C C . ASN A 1 80 ? 8.839 -15.086 28.181 1.00 61.94 80 ASN A C 1
ATOM 632 O O . ASN A 1 80 ? 7.732 -15.128 28.717 1.00 61.94 80 ASN A O 1
ATOM 636 N N . ARG A 1 81 ? 9.318 -16.099 27.454 1.00 62.47 81 ARG A N 1
ATOM 637 C CA . ARG A 1 81 ? 8.712 -17.418 27.453 1.00 62.47 81 ARG A CA 1
ATOM 638 C C . ARG A 1 81 ? 9.061 -17.970 28.815 1.00 62.47 81 ARG A C 1
ATOM 640 O O . ARG A 1 81 ? 10.116 -18.576 28.966 1.00 62.47 81 ARG A O 1
ATOM 647 N N . SER A 1 82 ? 8.206 -17.693 29.799 1.00 55.06 82 SER A N 1
ATOM 648 C CA . SER A 1 82 ? 8.204 -18.396 31.071 1.00 55.06 82 SER A CA 1
ATOM 649 C C . SER A 1 82 ? 8.322 -19.864 30.712 1.00 55.06 82 SER A C 1
ATOM 651 O O . SER A 1 82 ? 7.443 -20.411 30.044 1.00 55.06 82 SER A O 1
ATOM 653 N N . SER A 1 83 ? 9.463 -20.454 31.043 1.00 53.88 83 SER A N 1
ATOM 654 C CA . SER A 1 83 ? 9.714 -21.869 30.880 1.00 53.88 83 SER A CA 1
ATOM 655 C C . SER A 1 83 ? 8.581 -22.589 31.591 1.00 53.88 83 SER A C 1
ATOM 657 O O . SER A 1 83 ? 8.534 -22.661 32.817 1.00 53.88 83 SER A O 1
ATOM 659 N N . THR A 1 84 ? 7.618 -23.091 30.821 1.00 53.69 84 THR A N 1
ATOM 660 C CA . THR A 1 84 ? 6.705 -24.108 31.309 1.00 53.69 84 THR A CA 1
ATOM 661 C C . THR A 1 84 ? 7.572 -25.333 31.541 1.00 53.69 84 THR A C 1
ATOM 663 O O . THR A 1 84 ? 7.795 -26.142 30.644 1.00 53.69 84 THR A O 1
ATOM 666 N N . THR A 1 85 ? 8.145 -25.420 32.739 1.00 51.78 85 THR A N 1
ATOM 667 C CA . THR A 1 85 ? 8.665 -26.663 33.283 1.00 51.78 85 THR A CA 1
ATOM 668 C C . THR A 1 85 ? 7.508 -27.644 33.232 1.00 51.78 85 THR A C 1
ATOM 670 O O . THR A 1 85 ? 6.560 -27.525 34.004 1.00 51.78 85 THR A O 1
ATOM 673 N N . VAL A 1 86 ? 7.558 -28.580 32.287 1.00 56.53 86 VAL A N 1
ATOM 674 C CA . VAL A 1 86 ? 6.711 -29.769 32.315 1.00 56.53 86 VAL A CA 1
ATOM 675 C C . VAL A 1 86 ? 7.165 -30.567 33.541 1.00 56.53 86 VAL A C 1
ATOM 677 O O . VAL A 1 86 ? 8.308 -31.034 33.558 1.00 56.53 86 VAL A O 1
ATOM 680 N N . PRO A 1 87 ? 6.351 -30.709 34.601 1.00 46.28 87 PRO A N 1
ATOM 681 C CA . PRO A 1 87 ? 6.726 -31.539 35.733 1.00 46.28 87 PRO A CA 1
ATOM 682 C C . PRO A 1 87 ? 6.570 -32.998 35.295 1.00 46.28 87 PRO A C 1
ATOM 684 O O . PRO A 1 87 ? 5.457 -33.421 34.995 1.00 46.28 87 PRO A O 1
ATOM 687 N N . GLY A 1 88 ? 7.663 -33.769 35.245 1.00 51.84 88 GLY A N 1
ATOM 688 C CA . GLY A 1 88 ? 7.542 -35.230 35.134 1.00 51.84 88 GLY A CA 1
ATOM 689 C C . GLY A 1 88 ? 8.519 -36.003 34.250 1.00 51.84 88 GLY A C 1
ATOM 690 O O . GLY A 1 88 ? 8.139 -37.064 33.772 1.00 51.84 88 GLY A O 1
ATOM 691 N N . GLN A 1 89 ? 9.770 -35.575 34.053 1.00 50.16 89 GLN A N 1
ATOM 692 C CA . GLN A 1 89 ? 10.812 -36.510 33.588 1.00 50.16 89 GLN A CA 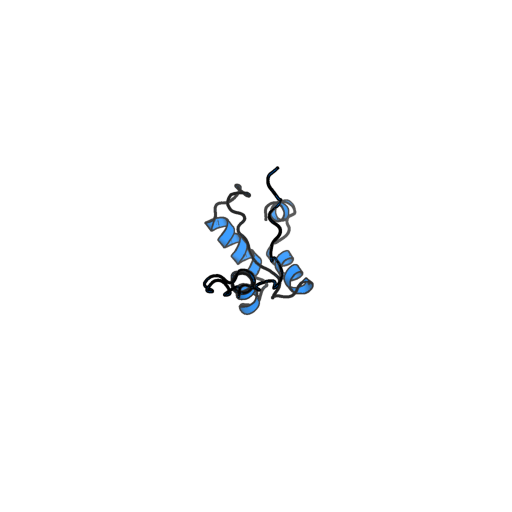1
ATOM 693 C C . GLN A 1 89 ? 11.830 -36.793 34.691 1.00 50.16 89 GLN A C 1
ATOM 695 O O . GLN A 1 89 ? 12.985 -36.377 34.655 1.00 50.16 89 GLN A O 1
ATOM 700 N N . ALA A 1 90 ? 11.370 -37.531 35.701 1.00 50.19 90 ALA A N 1
ATOM 701 C CA . ALA A 1 90 ? 12.250 -38.239 36.612 1.00 50.19 90 ALA A CA 1
ATOM 702 C C . ALA A 1 90 ? 12.559 -39.630 36.034 1.00 50.19 90 ALA A C 1
ATOM 704 O O . ALA A 1 90 ? 11.680 -40.477 35.956 1.00 50.19 90 ALA A O 1
ATOM 705 N N . ARG A 1 91 ? 13.842 -39.820 35.693 1.00 57.12 91 ARG A N 1
ATOM 706 C CA . ARG A 1 91 ? 14.644 -41.058 35.768 1.00 57.12 91 ARG A CA 1
ATOM 707 C C . ARG A 1 91 ? 14.086 -42.316 35.092 1.00 57.12 91 ARG A C 1
ATOM 709 O O . ARG A 1 91 ? 13.202 -42.941 35.653 1.00 57.12 91 ARG A O 1
ATOM 716 N N . GLN A 1 92 ? 14.812 -42.829 34.093 1.00 47.06 92 GLN A N 1
ATOM 717 C CA . GLN A 1 92 ? 15.295 -44.221 34.121 1.00 47.06 92 GLN A CA 1
ATOM 718 C C . GLN A 1 92 ? 16.698 -44.299 33.500 1.00 47.06 92 GLN A C 1
ATOM 720 O O . GLN A 1 92 ? 16.920 -43.904 32.360 1.00 47.06 92 GLN A O 1
ATOM 725 N N . ARG A 1 93 ? 17.658 -44.772 34.297 1.00 58.16 93 ARG A N 1
ATOM 726 C CA . ARG A 1 93 ? 19.013 -45.162 33.887 1.00 58.16 93 ARG A CA 1
ATOM 727 C C . ARG A 1 93 ? 18.965 -46.691 33.732 1.00 58.16 93 ARG A C 1
ATOM 729 O O . ARG A 1 93 ? 18.465 -47.321 34.665 1.00 58.16 93 ARG A O 1
ATOM 736 N N . PRO A 1 94 ? 19.423 -47.302 32.630 1.00 57.56 94 PRO A N 1
ATOM 737 C CA . PRO A 1 94 ? 19.416 -48.757 32.526 1.00 57.56 94 PRO A CA 1
ATOM 738 C C . PRO A 1 94 ? 20.552 -49.354 33.379 1.00 57.56 94 PRO A C 1
ATOM 740 O O . PRO A 1 94 ? 21.571 -48.682 33.583 1.00 57.56 94 PRO A O 1
ATOM 743 N N . PRO A 1 95 ? 20.400 -50.586 33.901 1.00 57.28 95 PRO A N 1
ATOM 744 C CA . PRO A 1 95 ? 21.489 -51.273 34.580 1.00 57.28 95 PRO A CA 1
ATOM 745 C C . PRO A 1 95 ? 22.548 -51.691 33.552 1.00 57.28 95 PRO A C 1
ATOM 747 O O . PRO A 1 95 ? 22.217 -52.203 32.484 1.00 57.28 95 PRO A O 1
ATOM 750 N N . ALA A 1 96 ? 23.818 -51.455 33.878 1.00 62.09 96 ALA A N 1
ATOM 751 C CA . ALA A 1 96 ? 24.929 -52.061 33.159 1.00 62.09 96 ALA A CA 1
ATOM 752 C C . ALA A 1 96 ? 25.005 -53.541 33.560 1.00 62.09 96 ALA A C 1
ATOM 754 O O . ALA A 1 96 ? 25.087 -53.843 34.754 1.00 62.09 96 ALA A O 1
ATOM 755 N N . GLY A 1 97 ? 24.905 -54.424 32.566 1.00 59.41 97 GLY A N 1
ATOM 756 C CA . GLY A 1 97 ? 25.365 -55.810 32.652 1.00 59.41 97 GLY A CA 1
ATOM 757 C C . GLY A 1 97 ? 26.841 -55.915 32.302 1.00 59.41 97 GLY A C 1
ATOM 758 O O . GLY A 1 97 ? 27.366 -54.953 31.692 1.00 59.41 97 GLY A O 1
#